Protein AF-A0A838WSD2-F1 (afdb_monomer_lite)

Organism: NCBI:txid2594913

InterPro domains:
  IPR015315 Protein of unknown function DUF1963 [PF09234] (47-85)
  IPR035948 YwqG-like superfamily [SSF103032] (28-82)

Secondary structure (DSSP, 8-state):
--SSHHHHHHHHHTTS-HHHHHHHHTT-------PPPP---PPTT--EESS-----TTPPPPB-GGGPBPPP-EE--HHHHHTT-S--TTS-SS-TTHHHHTT--

Sequence (105 aa):
MFKDAEEVSTAAAAFLSAEFVGKALTYLIEEIGLEPGEVAEVPLGSSRVGGLPDLPKGAEWPTGPGGMPYAFIAQINLAELRDAVGDASGLPESAHNATRLQQVR

Radius of gyration: 19.37 Å; chains: 1; bounding box: 41×32×49 Å

Foldseek 3Di:
DDPDLVSQLVVCVVPDPNVVSVVVSVPDDDDDDDDDDDPDPDDQLAKDAFDDHRDAPPDDADADPPRHGDGGGIDHFLCVVVVVDDDCVVPDNGDPCPVVSVVHD

Structure (mmCIF, N/CA/C/O backbone):
data_AF-A0A838WSD2-F1
#
_entry.id   AF-A0A838WSD2-F1
#
loop_
_atom_site.group_PDB
_atom_site.id
_atom_site.type_symbol
_atom_site.label_atom_id
_atom_site.label_alt_id
_atom_site.label_comp_id
_atom_site.label_asym_id
_atom_site.label_entity_id
_atom_site.label_seq_id
_atom_site.pdbx_PDB_ins_code
_atom_site.Cartn_x
_atom_site.Cartn_y
_atom_site.Cartn_z
_atom_site.occupancy
_atom_site.B_iso_or_equiv
_atom_site.auth_seq_id
_atom_site.auth_comp_id
_atom_site.auth_asym_id
_atom_site.auth_atom_id
_atom_site.pdbx_PDB_model_num
ATOM 1 N N . MET A 1 1 ? 2.542 2.043 -18.083 1.00 65.94 1 MET A N 1
ATOM 2 C CA . MET A 1 1 ? 3.730 1.578 -17.343 1.00 65.94 1 MET A CA 1
ATOM 3 C C . MET A 1 1 ? 4.482 0.640 -18.274 1.00 65.94 1 MET A C 1
ATOM 5 O O . MET A 1 1 ? 3.810 -0.059 -19.026 1.00 65.94 1 MET A O 1
ATOM 9 N N . PHE A 1 2 ? 5.812 0.700 -18.329 1.00 69.88 2 PHE A N 1
ATOM 10 C CA . PHE A 1 2 ? 6.587 -0.202 -19.193 1.00 69.88 2 PHE A CA 1
ATOM 11 C C . PHE A 1 2 ? 6.601 -1.606 -18.586 1.00 69.88 2 PHE A C 1
ATOM 13 O O . PHE A 1 2 ? 6.598 -1.741 -17.365 1.00 69.88 2 PHE A O 1
ATOM 20 N N . LYS A 1 3 ? 6.589 -2.635 -19.428 1.00 69.31 3 LYS A N 1
ATOM 21 C CA . LYS A 1 3 ? 6.482 -4.035 -19.003 1.00 69.31 3 LYS A CA 1
ATOM 22 C C . LYS A 1 3 ? 7.833 -4.636 -18.643 1.00 69.31 3 LYS A C 1
ATOM 24 O O . LYS A 1 3 ? 7.899 -5.512 -17.789 1.00 69.31 3 LYS A O 1
ATOM 29 N N . ASP A 1 4 ? 8.895 -4.166 -19.289 1.00 73.12 4 ASP A N 1
ATOM 30 C CA . ASP A 1 4 ? 10.254 -4.654 -19.093 1.00 73.12 4 ASP A CA 1
ATOM 31 C C . ASP A 1 4 ? 11.306 -3.604 -19.496 1.00 73.12 4 ASP A C 1
ATOM 33 O O . ASP A 1 4 ? 11.005 -2.536 -20.040 1.00 73.12 4 ASP A O 1
ATOM 37 N N . ALA A 1 5 ? 12.572 -3.908 -19.203 1.00 73.31 5 ALA A N 1
ATOM 38 C CA . ALA A 1 5 ? 13.703 -3.028 -19.485 1.00 73.31 5 ALA A CA 1
ATOM 39 C C . ALA A 1 5 ? 13.969 -2.827 -20.990 1.00 73.31 5 ALA A C 1
ATOM 41 O O . ALA A 1 5 ? 14.550 -1.808 -21.376 1.00 73.31 5 ALA A O 1
ATOM 42 N N . GLU A 1 6 ? 13.557 -3.766 -21.846 1.00 81.44 6 GLU A N 1
ATOM 43 C CA . GLU A 1 6 ? 13.715 -3.661 -23.299 1.00 81.44 6 GLU A CA 1
ATOM 44 C C . GLU A 1 6 ? 12.738 -2.624 -23.870 1.00 81.44 6 GLU A C 1
ATOM 46 O O . GLU A 1 6 ? 13.130 -1.767 -24.673 1.00 81.44 6 GLU A O 1
ATOM 51 N N . GLU A 1 7 ? 11.497 -2.623 -23.377 1.00 81.75 7 GLU A N 1
ATOM 52 C CA . GLU A 1 7 ? 10.485 -1.619 -23.701 1.00 81.75 7 GLU A CA 1
ATOM 53 C C . GLU A 1 7 ? 10.919 -0.221 -23.231 1.00 81.75 7 GLU A C 1
ATOM 55 O O . GLU A 1 7 ? 10.842 0.739 -24.004 1.00 81.75 7 GLU A O 1
ATOM 60 N N . VAL A 1 8 ? 11.462 -0.107 -22.008 1.00 79.50 8 VAL A N 1
ATOM 61 C CA . VAL A 1 8 ? 12.014 1.161 -21.490 1.00 79.50 8 VAL A CA 1
ATOM 62 C C . VAL A 1 8 ? 13.164 1.656 -22.366 1.00 79.50 8 VAL A C 1
ATOM 64 O O . VAL A 1 8 ? 13.181 2.824 -22.750 1.00 79.50 8 VAL A O 1
ATOM 67 N N . SER A 1 9 ? 14.116 0.781 -22.704 1.00 77.38 9 SER A N 1
ATOM 68 C CA . SER A 1 9 ? 15.274 1.124 -23.537 1.00 77.38 9 SER A CA 1
ATOM 69 C C . SER A 1 9 ? 14.848 1.627 -24.921 1.00 77.38 9 SER A C 1
ATOM 71 O O . SER A 1 9 ? 15.321 2.668 -25.385 1.00 77.38 9 SER A O 1
ATOM 73 N N . THR A 1 10 ? 13.884 0.944 -25.545 1.00 84.44 10 THR A N 1
ATOM 74 C CA . THR A 1 10 ? 13.337 1.313 -26.858 1.00 84.44 10 THR A CA 1
ATOM 75 C C . THR A 1 10 ? 12.628 2.666 -26.822 1.00 84.44 10 THR A C 1
ATOM 77 O O . THR A 1 10 ? 12.876 3.518 -27.677 1.00 84.44 10 THR A O 1
ATOM 80 N N . ALA A 1 11 ? 11.783 2.901 -25.815 1.00 81.69 11 ALA A N 1
ATOM 81 C CA . ALA A 1 11 ? 11.087 4.175 -25.649 1.00 81.69 11 ALA A CA 1
ATOM 82 C C . ALA A 1 11 ? 12.058 5.326 -25.328 1.00 81.69 11 ALA A C 1
ATOM 84 O O . ALA A 1 11 ? 11.914 6.429 -25.857 1.00 81.69 11 ALA A O 1
ATOM 85 N N . ALA A 1 12 ? 13.076 5.069 -24.504 1.00 78.62 12 ALA A N 1
ATOM 86 C CA . ALA A 1 12 ? 14.096 6.041 -24.131 1.00 78.62 12 ALA A CA 1
ATOM 87 C C . ALA A 1 12 ? 14.968 6.453 -25.328 1.00 78.62 12 ALA A C 1
ATOM 89 O O . ALA A 1 12 ? 15.267 7.637 -25.486 1.00 78.62 12 ALA A O 1
ATOM 90 N N . ALA A 1 13 ? 15.318 5.512 -26.212 1.00 82.00 13 ALA A N 1
ATOM 91 C CA . ALA A 1 13 ? 16.122 5.775 -27.407 1.00 82.00 13 ALA A CA 1
ATOM 92 C C . ALA A 1 13 ? 15.453 6.743 -28.406 1.00 82.00 13 ALA A C 1
ATOM 94 O O . ALA A 1 13 ? 16.142 7.345 -29.228 1.00 82.00 13 ALA A O 1
ATOM 95 N N . ALA A 1 14 ? 14.131 6.943 -28.318 1.00 84.69 14 ALA A N 1
ATOM 96 C CA . ALA A 1 14 ? 13.422 7.947 -29.113 1.00 84.69 14 ALA A CA 1
ATOM 97 C C . ALA A 1 14 ? 13.712 9.397 -28.671 1.00 84.69 14 ALA A C 1
ATOM 99 O O . ALA A 1 14 ? 13.502 10.327 -29.449 1.00 84.69 14 ALA A O 1
ATOM 100 N N . PHE A 1 15 ? 14.200 9.600 -27.441 1.00 81.62 15 PHE A N 1
ATOM 101 C CA . PHE A 1 15 ? 14.397 10.927 -26.841 1.00 81.62 15 PHE A CA 1
ATOM 102 C C . PHE A 1 15 ? 15.810 11.155 -26.287 1.00 81.62 15 PHE A C 1
ATOM 104 O O . PHE A 1 15 ? 16.187 12.296 -26.020 1.00 81.62 15 PHE A O 1
ATOM 111 N N . LEU A 1 16 ? 16.593 10.090 -26.100 1.00 82.25 16 LEU A N 1
ATOM 112 C CA . LEU A 1 16 ? 17.870 10.097 -25.391 1.00 82.25 16 LEU A CA 1
ATOM 113 C C . LEU A 1 16 ? 18.960 9.425 -26.235 1.00 82.25 16 LEU A C 1
ATOM 115 O O . LEU A 1 16 ? 18.700 8.495 -26.995 1.00 82.25 16 LEU A O 1
ATOM 119 N N . SER A 1 17 ? 20.208 9.878 -26.089 1.00 83.69 17 SER A N 1
ATOM 120 C CA . SER A 1 17 ? 21.348 9.218 -26.735 1.00 83.69 17 SER A CA 1
ATOM 121 C C . SER A 1 17 ? 21.587 7.833 -26.130 1.00 83.69 17 SER A C 1
ATOM 123 O O . SER A 1 17 ? 21.329 7.624 -24.947 1.00 83.69 17 SER A O 1
ATOM 125 N N . ALA A 1 18 ? 22.150 6.898 -26.900 1.00 79.00 18 ALA A N 1
ATOM 126 C CA . ALA A 1 18 ? 22.451 5.547 -26.410 1.00 79.00 18 ALA A CA 1
ATOM 127 C C . ALA A 1 18 ? 23.323 5.546 -25.135 1.00 79.00 18 ALA A C 1
ATOM 129 O O . ALA A 1 18 ? 23.096 4.750 -24.226 1.00 79.00 18 ALA A O 1
ATOM 130 N N . GLU A 1 19 ? 24.279 6.480 -25.033 1.00 82.06 19 GLU A N 1
ATOM 131 C CA . GLU A 1 19 ? 25.082 6.674 -23.817 1.00 82.06 19 GLU A CA 1
ATOM 132 C C . GLU A 1 19 ? 24.206 7.052 -22.614 1.00 82.06 19 GLU A C 1
ATOM 134 O O . GLU A 1 19 ? 24.379 6.529 -21.510 1.00 82.06 19 GLU A O 1
ATOM 139 N N . PHE A 1 20 ? 23.253 7.960 -22.822 1.00 81.06 20 PHE A N 1
ATOM 140 C CA . PHE A 1 20 ? 22.376 8.424 -21.761 1.00 81.06 20 PHE A CA 1
ATOM 141 C C . PHE A 1 20 ? 21.325 7.375 -21.385 1.00 81.06 20 PHE A C 1
ATOM 143 O O . PHE A 1 20 ? 21.048 7.233 -20.201 1.00 81.06 20 PHE A O 1
ATOM 150 N N . VAL A 1 21 ? 20.802 6.591 -22.337 1.00 78.06 21 VAL A N 1
ATOM 151 C CA . VAL A 1 21 ? 19.906 5.456 -22.048 1.00 78.06 21 VAL A CA 1
ATOM 152 C C . VAL A 1 21 ? 20.597 4.463 -21.114 1.00 78.06 21 VAL A C 1
ATOM 154 O O . VAL A 1 21 ? 20.038 4.120 -20.077 1.00 78.06 21 VAL A O 1
ATOM 157 N N . GLY A 1 22 ? 21.845 4.080 -21.409 1.00 78.25 22 GLY A N 1
ATOM 158 C CA . GLY A 1 22 ? 22.611 3.171 -20.551 1.00 78.25 22 GLY A CA 1
ATOM 159 C C . GLY A 1 22 ? 22.775 3.697 -19.123 1.00 78.25 22 GLY A C 1
ATOM 160 O O . GLY A 1 22 ? 22.558 2.957 -18.169 1.00 78.25 22 GLY A O 1
ATOM 161 N N . LYS A 1 23 ? 23.085 4.991 -18.960 1.00 82.56 23 LYS A N 1
ATOM 162 C CA . LYS A 1 23 ? 23.154 5.630 -17.634 1.00 82.56 23 LYS A CA 1
ATOM 163 C C . LYS A 1 23 ? 21.781 5.711 -16.961 1.00 82.56 23 LYS A C 1
ATOM 165 O O . LYS A 1 23 ? 21.676 5.401 -15.781 1.00 82.56 23 LYS A O 1
ATOM 170 N N . ALA A 1 24 ? 20.730 6.086 -17.685 1.00 79.12 24 ALA A N 1
ATOM 171 C CA . ALA A 1 24 ? 19.377 6.218 -17.149 1.00 79.12 24 ALA A CA 1
ATOM 172 C C . ALA A 1 24 ? 18.832 4.886 -16.613 1.00 79.12 24 ALA A C 1
ATOM 174 O O . ALA A 1 24 ? 18.254 4.867 -15.529 1.00 79.12 24 ALA A O 1
ATOM 175 N N . LEU A 1 25 ? 19.089 3.774 -17.312 1.00 78.19 25 LEU A N 1
ATOM 176 C CA . LEU A 1 25 ? 18.682 2.438 -16.867 1.00 78.19 25 LEU A CA 1
ATOM 177 C C . LEU A 1 25 ? 19.299 2.060 -15.507 1.00 78.19 25 LEU A C 1
ATOM 179 O O . LEU A 1 25 ? 18.657 1.366 -14.730 1.00 78.19 25 LEU A O 1
ATOM 183 N N . THR A 1 26 ? 20.497 2.564 -15.174 1.00 81.69 26 THR A N 1
ATOM 184 C CA . THR A 1 26 ? 21.128 2.315 -13.859 1.00 81.69 26 THR A CA 1
ATOM 185 C C . THR A 1 26 ? 20.485 3.069 -12.694 1.00 81.69 26 THR A C 1
ATOM 187 O O . THR A 1 26 ? 20.754 2.741 -11.542 1.00 81.69 26 THR A O 1
ATOM 190 N N . TYR A 1 27 ? 19.644 4.066 -12.977 1.00 81.62 27 TYR A N 1
ATOM 191 C CA . TYR A 1 27 ? 18.901 4.824 -11.966 1.00 81.62 27 TYR A CA 1
ATOM 192 C C . TYR A 1 27 ? 17.450 4.363 -11.817 1.00 81.62 27 TYR A C 1
ATOM 194 O O . TYR A 1 27 ? 16.719 4.937 -11.008 1.00 81.62 27 TYR A O 1
ATOM 202 N N . LEU A 1 28 ? 17.017 3.363 -12.589 1.00 76.88 28 LEU A N 1
ATOM 203 C CA . LEU A 1 28 ? 15.687 2.798 -12.420 1.00 76.88 28 LEU A CA 1
ATOM 204 C C . LEU A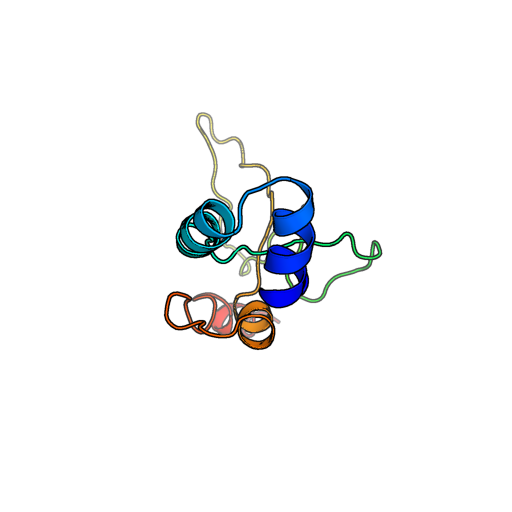 1 28 ? 15.595 2.093 -11.070 1.00 76.88 28 LEU A C 1
ATOM 206 O O . LEU A 1 28 ? 16.467 1.313 -10.691 1.00 76.88 28 LEU A O 1
ATOM 210 N N . ILE A 1 29 ? 14.514 2.389 -10.363 1.00 74.00 29 ILE A N 1
ATOM 211 C CA . ILE A 1 29 ? 14.115 1.701 -9.144 1.00 74.00 29 ILE A CA 1
ATOM 212 C C . ILE A 1 29 ? 12.883 0.863 -9.457 1.00 74.00 29 ILE A C 1
ATOM 214 O O . ILE A 1 29 ? 12.061 1.257 -10.286 1.00 74.00 29 ILE A O 1
ATOM 218 N N . GLU A 1 30 ? 12.755 -0.283 -8.798 1.00 75.56 30 GLU A N 1
ATOM 219 C CA . GLU A 1 30 ? 11.509 -1.040 -8.847 1.00 75.56 30 GLU A CA 1
ATOM 220 C C . GLU A 1 30 ? 10.393 -0.233 -8.177 1.00 75.56 30 GLU A C 1
ATOM 222 O O . GLU A 1 30 ? 10.592 0.405 -7.139 1.00 75.56 30 GLU A O 1
ATOM 227 N N . GLU A 1 31 ? 9.210 -0.259 -8.782 1.00 78.25 31 GLU A N 1
ATOM 228 C CA . GLU A 1 31 ? 8.029 0.429 -8.279 1.00 78.25 31 GLU A CA 1
ATOM 229 C C . GLU A 1 31 ? 6.842 -0.527 -8.182 1.00 78.25 31 GLU A C 1
ATOM 231 O O . GLU A 1 31 ? 6.701 -1.467 -8.963 1.00 78.25 31 GLU A O 1
ATOM 236 N N . ILE A 1 32 ? 5.961 -0.263 -7.216 1.00 79.19 32 ILE A N 1
ATOM 237 C CA . ILE A 1 32 ? 4.683 -0.962 -7.096 1.00 79.19 32 ILE A CA 1
ATOM 238 C C . ILE A 1 32 ? 3.637 -0.127 -7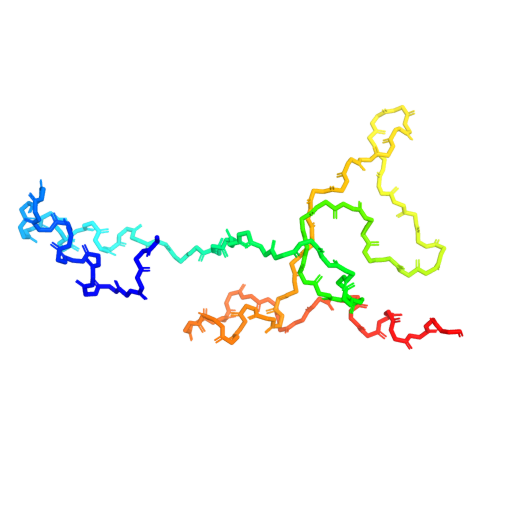.833 1.00 79.19 32 ILE A C 1
ATOM 240 O O . ILE A 1 32 ? 3.187 0.907 -7.333 1.00 79.19 32 ILE A O 1
ATOM 244 N N . GLY A 1 33 ? 3.259 -0.579 -9.027 1.00 84.12 33 GLY A N 1
ATOM 245 C CA . GLY A 1 33 ? 2.160 0.000 -9.794 1.00 84.12 33 GLY A CA 1
ATOM 246 C C . GLY A 1 33 ? 0.804 -0.446 -9.254 1.00 84.12 33 GLY A C 1
ATOM 247 O O . GLY A 1 33 ? 0.595 -1.629 -8.998 1.00 84.12 33 GLY A 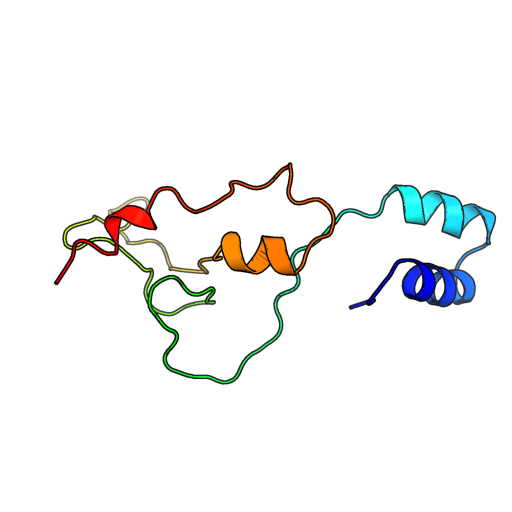O 1
ATOM 248 N N . LEU A 1 34 ? -0.132 0.494 -9.100 1.00 84.25 34 LEU A N 1
ATOM 249 C CA . LEU A 1 34 ? -1.532 0.195 -8.793 1.00 84.25 34 LEU A CA 1
ATOM 250 C C . LEU A 1 34 ? -2.389 0.496 -10.021 1.00 84.25 34 LEU A C 1
ATOM 252 O O . LEU A 1 34 ? -2.420 1.634 -10.493 1.00 84.25 34 LEU A O 1
ATOM 256 N N . GLU A 1 35 ? -3.108 -0.509 -10.512 1.00 83.62 35 GLU A N 1
ATOM 257 C CA . GLU A 1 35 ? -4.066 -0.351 -11.606 1.00 83.62 35 GLU A CA 1
ATOM 258 C C . GLU A 1 35 ? -5.501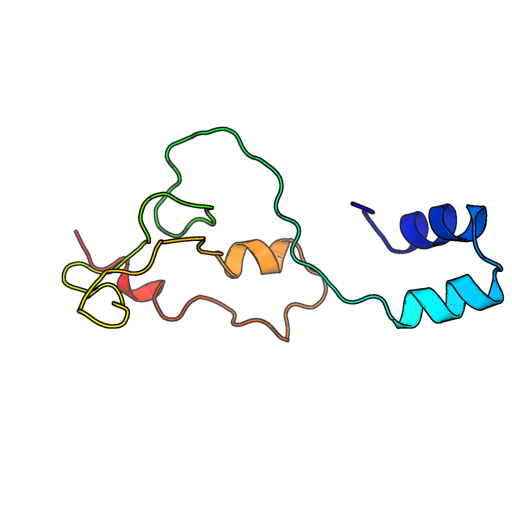 -0.278 -11.056 1.00 83.62 35 GLU A C 1
ATOM 260 O O . GLU A 1 35 ? -5.835 -1.011 -10.119 1.00 83.62 35 GLU A O 1
ATOM 265 N N . PRO A 1 36 ? -6.374 0.596 -11.594 1.00 82.56 36 PRO A N 1
ATOM 266 C CA . PRO A 1 36 ? -7.775 0.625 -11.194 1.00 82.56 36 PRO A CA 1
ATOM 267 C C . PRO A 1 36 ? -8.464 -0.713 -11.492 1.00 82.56 36 PRO A C 1
ATOM 269 O O . PRO A 1 36 ? -8.577 -1.115 -12.648 1.00 82.56 36 PRO A O 1
ATOM 272 N N . GLY A 1 37 ? -8.949 -1.380 -10.447 1.00 79.56 37 GLY A N 1
ATOM 273 C CA . GLY A 1 37 ? -9.815 -2.553 -10.562 1.00 79.56 37 GLY A CA 1
ATOM 274 C C . GLY A 1 37 ? -11.300 -2.184 -10.595 1.00 79.56 37 GLY A C 1
ATOM 275 O O . GLY A 1 37 ? -11.685 -1.037 -10.351 1.00 79.56 37 GLY A O 1
ATOM 276 N N . GLU A 1 38 ? -12.154 -3.172 -10.863 1.00 80.88 38 GLU A N 1
ATOM 277 C CA . GLU A 1 38 ? -13.597 -3.016 -10.672 1.00 80.88 38 GLU A CA 1
ATOM 278 C C . GLU A 1 38 ? -13.932 -2.786 -9.191 1.00 80.88 38 GLU A C 1
ATOM 280 O O . GLU A 1 38 ? -13.291 -3.332 -8.291 1.00 80.88 38 GLU A O 1
ATOM 285 N N . VAL A 1 39 ? -14.965 -1.982 -8.927 1.00 73.75 39 VAL A N 1
ATOM 286 C CA . VAL A 1 39 ? -15.470 -1.787 -7.564 1.00 73.75 39 VAL A CA 1
ATOM 287 C C . VAL A 1 39 ? -16.231 -3.043 -7.152 1.00 73.75 39 VAL A C 1
ATOM 289 O O . VAL A 1 39 ? -17.382 -3.238 -7.540 1.00 73.75 39 VAL A O 1
ATOM 292 N N . ALA A 1 40 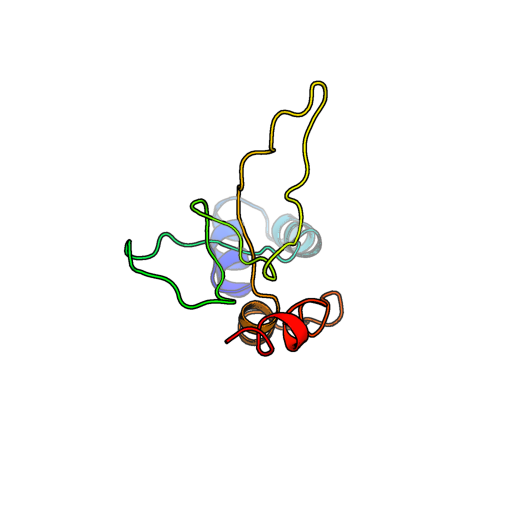? -15.581 -3.889 -6.361 1.00 74.62 40 ALA A N 1
ATOM 293 C CA . ALA A 1 40 ? -16.139 -5.129 -5.843 1.00 74.62 40 ALA A CA 1
ATOM 294 C C . ALA A 1 40 ? -15.859 -5.271 -4.342 1.00 74.62 40 ALA A C 1
ATOM 296 O O . ALA A 1 40 ? -14.955 -4.632 -3.796 1.00 74.62 40 ALA A O 1
ATOM 297 N N . GLU A 1 41 ? -16.628 -6.128 -3.665 1.00 78.19 41 GLU A N 1
ATOM 298 C CA . GLU A 1 41 ? -16.243 -6.591 -2.333 1.00 78.19 41 GLU A CA 1
ATOM 299 C C . GLU A 1 41 ? -14.920 -7.354 -2.436 1.00 78.19 41 GLU A C 1
ATOM 301 O O . GLU A 1 41 ? -14.830 -8.400 -3.079 1.00 78.19 41 GLU A O 1
ATOM 306 N N . VAL A 1 42 ? -13.882 -6.804 -1.810 1.00 80.06 42 VAL A N 1
ATOM 307 C CA . VAL A 1 42 ? -12.546 -7.400 -1.792 1.00 80.06 42 VAL A CA 1
ATOM 308 C C . VAL A 1 42 ? -12.443 -8.339 -0.589 1.00 80.06 42 VAL A C 1
ATOM 310 O O . VAL A 1 42 ? -12.813 -7.929 0.517 1.00 80.06 42 VAL A O 1
ATOM 313 N N . PRO A 1 43 ? -11.927 -9.571 -0.749 1.00 85.50 43 PRO A N 1
ATOM 314 C CA . PRO A 1 43 ? -11.704 -10.469 0.376 1.00 85.50 43 PRO A CA 1
ATOM 315 C C . PRO A 1 43 ? -10.851 -9.845 1.490 1.00 85.50 43 PRO A C 1
ATOM 317 O O . PRO A 1 43 ? -10.042 -8.934 1.277 1.00 85.50 43 PRO A O 1
ATOM 320 N N . LEU A 1 44 ? -11.026 -10.364 2.707 1.00 86.38 44 LEU A N 1
ATOM 321 C CA . LEU A 1 44 ? -10.166 -10.028 3.839 1.00 86.38 44 LEU A CA 1
ATOM 322 C C . LEU A 1 44 ? -8.717 -10.426 3.516 1.00 86.38 44 LEU A C 1
ATOM 324 O O . LEU A 1 44 ? -8.460 -11.551 3.091 1.00 86.38 44 LEU A O 1
ATOM 328 N N . GLY A 1 45 ? -7.779 -9.519 3.761 1.00 86.94 45 GLY A N 1
ATOM 329 C CA . GLY A 1 45 ? -6.353 -9.682 3.501 1.00 86.94 45 GLY A CA 1
ATOM 330 C C . GLY A 1 45 ? -5.900 -9.222 2.115 1.00 86.94 45 GLY A C 1
ATOM 331 O O . GLY A 1 45 ? -4.696 -9.177 1.893 1.00 86.94 45 GLY A O 1
ATOM 332 N N . SER A 1 46 ? -6.810 -8.863 1.204 1.00 88.06 46 SER A N 1
ATOM 333 C CA . SER A 1 46 ? -6.456 -8.401 -0.147 1.00 88.06 46 SER A CA 1
ATOM 334 C C . SER A 1 46 ? -5.964 -6.954 -0.175 1.00 88.06 46 SER A C 1
ATOM 336 O O . SER A 1 46 ? -6.384 -6.123 0.641 1.00 88.06 46 SER A O 1
ATOM 338 N N . SER A 1 47 ? -5.132 -6.619 -1.165 1.00 88.50 47 SER A N 1
ATOM 339 C CA . SER A 1 47 ? -4.770 -5.224 -1.444 1.00 88.50 47 SER A CA 1
ATOM 340 C C . SER A 1 47 ? -6.011 -4.378 -1.758 1.00 88.50 47 SER A C 1
ATOM 342 O O . SER A 1 47 ? -6.908 -4.817 -2.478 1.00 88.50 47 SER A O 1
ATOM 344 N N . ARG A 1 48 ? -6.087 -3.156 -1.216 1.00 88.38 48 ARG A N 1
ATOM 345 C CA . ARG A 1 48 ? -7.162 -2.198 -1.537 1.00 88.38 48 ARG A CA 1
ATOM 346 C C . ARG A 1 48 ? -6.748 -0.754 -1.289 1.00 88.38 48 ARG A C 1
ATOM 348 O O . ARG A 1 48 ? -5.908 -0.475 -0.432 1.00 88.38 48 ARG A O 1
ATOM 355 N N . VAL A 1 49 ? -7.421 0.153 -1.990 1.00 90.38 49 VAL A N 1
ATOM 356 C CA . VAL A 1 49 ? -7.335 1.604 -1.798 1.00 90.38 49 VAL A CA 1
ATOM 357 C C . VAL A 1 49 ? -8.665 2.096 -1.225 1.00 90.38 49 VAL A C 1
ATOM 359 O O . VAL A 1 49 ? -9.720 1.872 -1.814 1.00 90.38 49 VAL A O 1
ATOM 362 N N . GLY A 1 50 ? -8.616 2.768 -0.075 1.00 88.69 50 GLY A N 1
ATOM 363 C CA . GLY A 1 50 ? -9.787 3.272 0.642 1.00 88.69 50 GLY A CA 1
ATOM 364 C C . GLY A 1 50 ? -10.673 2.188 1.273 1.00 88.69 50 GLY A C 1
ATOM 365 O O . GLY A 1 50 ? -10.332 1.008 1.324 1.00 88.69 50 GLY A O 1
ATOM 366 N N . GLY A 1 51 ? -11.829 2.609 1.795 1.00 88.25 51 GLY A N 1
ATOM 367 C CA . GLY A 1 51 ? -12.746 1.743 2.542 1.00 88.25 51 GLY A CA 1
ATOM 368 C C . GLY A 1 51 ? -12.351 1.599 4.013 1.00 88.25 51 GLY A C 1
ATOM 369 O O . GLY A 1 51 ? -11.899 2.561 4.635 1.00 88.25 51 GLY A O 1
ATOM 370 N N . LEU A 1 52 ? -12.551 0.405 4.574 1.00 89.06 52 LEU A N 1
ATOM 371 C CA . LEU A 1 52 ? -12.131 0.073 5.936 1.00 89.06 52 LEU A CA 1
ATOM 372 C C . LEU A 1 52 ? -10.878 -0.821 5.915 1.00 89.06 52 LEU A C 1
ATOM 374 O O . LEU A 1 52 ? -10.767 -1.691 5.042 1.00 89.06 52 LEU A O 1
ATOM 378 N N . PRO A 1 53 ? -9.948 -0.620 6.865 1.00 90.19 53 PRO A N 1
ATOM 379 C CA . PRO A 1 53 ? -8.767 -1.461 7.021 1.00 90.19 53 PRO A CA 1
ATOM 380 C C . PRO A 1 53 ? -9.142 -2.851 7.535 1.00 90.19 53 PRO A C 1
ATOM 382 O O . PRO A 1 53 ? -10.094 -3.002 8.306 1.00 90.19 53 PRO A O 1
ATOM 385 N N . ASP A 1 54 ? -8.331 -3.852 7.201 1.00 90.44 54 ASP A N 1
ATOM 386 C CA . ASP A 1 54 ? -8.438 -5.151 7.855 1.00 90.44 54 ASP A CA 1
ATOM 387 C C . ASP A 1 54 ? -7.764 -5.093 9.231 1.00 90.44 54 ASP A C 1
ATOM 389 O O . ASP A 1 54 ? -6.549 -4.918 9.360 1.00 90.44 54 ASP A O 1
ATOM 393 N N . LEU A 1 55 ? -8.572 -5.236 10.282 1.00 88.81 55 LEU A N 1
ATOM 394 C CA . LEU A 1 55 ? -8.133 -5.178 11.672 1.00 88.81 55 LEU A CA 1
ATOM 395 C C . LEU A 1 55 ? -8.682 -6.359 12.473 1.00 88.81 55 LEU A C 1
ATOM 397 O O . LEU A 1 55 ? -9.850 -6.724 12.312 1.00 88.81 55 LEU A O 1
ATOM 401 N N . PRO A 1 56 ? -7.892 -6.925 13.404 1.00 86.00 56 PRO A N 1
ATOM 402 C CA . PRO A 1 56 ? -8.424 -7.835 14.405 1.00 86.00 56 PRO A CA 1
ATOM 403 C C . PRO A 1 56 ? -9.543 -7.171 15.214 1.00 86.00 56 PRO A C 1
ATOM 405 O O . PRO A 1 56 ? -9.498 -5.976 15.512 1.00 86.00 56 PRO A O 1
ATOM 408 N N . LYS A 1 57 ? -10.530 -7.962 15.637 1.00 84.19 57 LYS A N 1
ATOM 409 C CA . LYS A 1 57 ? -11.610 -7.468 16.498 1.00 84.19 57 LYS A CA 1
ATOM 410 C C . LYS A 1 57 ? -11.040 -6.861 17.782 1.00 84.19 57 LYS A C 1
ATOM 412 O O . LYS A 1 57 ? -10.247 -7.494 18.474 1.00 84.19 57 LYS A O 1
ATOM 417 N N . GLY A 1 58 ? -11.486 -5.649 18.104 1.00 87.56 58 GLY A N 1
ATOM 418 C CA . GLY A 1 58 ? -11.039 -4.912 19.286 1.00 87.56 58 GLY A CA 1
ATOM 419 C C . GLY A 1 58 ? -9.687 -4.211 19.129 1.00 87.56 58 GLY A C 1
ATOM 420 O O . GLY A 1 58 ? -9.232 -3.601 20.089 1.00 87.56 58 GLY A O 1
ATOM 421 N N . ALA A 1 59 ? -9.048 -4.273 17.955 1.00 89.62 59 ALA A N 1
ATOM 422 C CA . ALA A 1 59 ? -7.888 -3.438 17.674 1.00 89.62 59 ALA A CA 1
ATOM 423 C C . ALA A 1 59 ? -8.310 -1.968 17.539 1.00 89.62 59 ALA A C 1
ATOM 425 O O . ALA A 1 59 ? -9.296 -1.651 16.871 1.00 89.62 59 ALA A O 1
ATOM 426 N N . GLU A 1 60 ? -7.549 -1.076 18.166 1.00 90.88 60 GLU A N 1
ATOM 427 C CA . GLU A 1 60 ? -7.754 0.365 18.044 1.00 90.88 60 GLU A CA 1
ATOM 428 C C . GLU A 1 60 ? -7.148 0.883 16.737 1.00 90.88 60 GLU A C 1
ATOM 430 O O . GLU A 1 60 ? -6.036 0.510 16.353 1.00 90.88 60 GLU A O 1
ATOM 435 N N . TRP A 1 61 ? -7.881 1.759 16.049 1.00 92.25 61 TRP A N 1
ATOM 436 C CA . TRP A 1 61 ? -7.372 2.458 14.873 1.00 92.25 61 TRP A CA 1
ATOM 437 C C . TRP A 1 61 ? -6.551 3.678 15.308 1.00 92.25 61 TRP A C 1
ATOM 439 O O . TRP A 1 61 ? -6.979 4.388 16.222 1.00 92.25 61 TRP A O 1
ATOM 449 N N . PRO A 1 62 ? -5.390 3.961 14.687 1.00 93.44 62 PRO A N 1
ATOM 450 C CA . PRO A 1 62 ? -4.556 5.077 15.094 1.00 93.44 62 PRO A CA 1
ATOM 451 C C . PRO A 1 62 ? -5.279 6.419 14.929 1.00 93.44 62 PRO A C 1
ATOM 453 O O . PRO A 1 62 ? -5.959 6.686 13.932 1.00 93.44 62 PRO A O 1
ATOM 456 N N . THR A 1 63 ? -5.076 7.286 15.916 1.00 96.38 63 THR A N 1
ATOM 457 C CA . THR A 1 63 ? -5.649 8.631 15.972 1.00 96.38 63 THR A CA 1
ATOM 458 C C . THR A 1 63 ? -4.560 9.695 15.910 1.00 96.38 63 THR A C 1
ATOM 460 O O . THR A 1 63 ? -3.489 9.538 16.498 1.00 96.38 63 THR A O 1
ATOM 463 N N . GLY A 1 64 ? -4.852 10.805 15.241 1.00 93.75 64 GLY A N 1
ATOM 464 C CA . GLY A 1 64 ? -4.042 12.015 15.270 1.00 93.75 64 GLY A CA 1
ATOM 465 C C . GLY A 1 64 ? -4.289 12.883 16.511 1.00 93.75 64 GLY A C 1
ATOM 466 O O . GLY A 1 64 ? -5.023 12.498 17.431 1.00 93.75 64 GLY A O 1
ATOM 467 N N . PRO A 1 65 ? -3.688 14.086 16.549 1.00 94.44 65 PRO A N 1
ATOM 468 C CA . PRO A 1 65 ? -3.903 15.054 17.620 1.00 94.44 65 PRO A CA 1
ATOM 469 C C . PRO A 1 65 ? -5.392 15.347 17.841 1.00 94.44 65 PRO A C 1
ATOM 471 O O . PRO A 1 65 ? -6.147 15.540 16.890 1.00 94.44 65 PRO A O 1
ATOM 474 N N . GLY A 1 66 ? -5.818 15.374 19.105 1.00 93.44 66 GLY A N 1
ATOM 475 C CA . GLY A 1 66 ? -7.227 15.570 19.464 1.00 93.44 66 GLY A CA 1
ATOM 476 C C . GLY A 1 66 ? -8.103 14.316 19.349 1.00 93.44 66 GLY A C 1
ATOM 477 O O . GLY A 1 66 ? -9.314 14.425 19.503 1.00 93.44 66 GLY A O 1
ATOM 478 N N . GLY A 1 67 ? -7.517 13.137 19.102 1.00 95.38 67 GLY A N 1
ATOM 479 C CA . GLY A 1 67 ? -8.242 11.860 19.089 1.00 95.38 67 GLY A CA 1
ATOM 480 C C . GLY A 1 67 ? -8.985 11.569 17.785 1.00 95.38 67 GLY A C 1
ATOM 481 O O . GLY A 1 67 ? -9.765 10.623 17.723 1.00 95.38 67 GLY A O 1
ATOM 482 N N . MET A 1 68 ? -8.749 12.356 16.733 1.00 94.50 68 MET A N 1
ATOM 483 C CA . MET A 1 68 ? -9.377 12.133 15.431 1.00 94.50 68 MET A CA 1
ATOM 484 C C . MET A 1 68 ? -8.746 10.918 14.733 1.00 94.50 68 MET A C 1
ATOM 486 O O . MET A 1 68 ? -7.527 10.910 14.555 1.00 94.50 68 MET A O 1
ATOM 490 N N . PRO A 1 69 ? -9.524 9.905 14.313 1.00 93.44 69 PRO A N 1
ATOM 491 C CA . PRO A 1 69 ? -8.997 8.752 13.583 1.00 93.44 69 PRO A CA 1
ATOM 492 C C . PRO A 1 69 ? -8.335 9.168 12.263 1.00 93.44 69 PRO A C 1
ATOM 494 O O . PRO A 1 69 ? -8.858 10.030 11.553 1.00 93.44 69 PRO A O 1
ATOM 497 N N . TYR A 1 70 ? -7.205 8.551 11.905 1.00 94.62 70 TYR A N 1
ATOM 498 C CA . TYR A 1 70 ? -6.603 8.777 10.588 1.00 94.62 70 TYR A CA 1
ATOM 499 C C . TYR A 1 70 ? -7.471 8.203 9.466 1.00 94.62 70 TYR A C 1
ATOM 501 O O . TYR A 1 70 ? -8.137 7.181 9.636 1.00 94.62 70 TYR A O 1
ATOM 509 N N . ALA A 1 71 ? -7.420 8.828 8.289 1.00 94.06 71 ALA A N 1
ATOM 510 C CA . ALA A 1 71 ? -8.028 8.260 7.094 1.00 94.06 71 ALA A CA 1
ATOM 511 C C . ALA A 1 71 ? -7.283 6.985 6.674 1.00 94.06 71 ALA A C 1
ATOM 513 O O . ALA A 1 71 ? -6.053 6.972 6.590 1.00 94.06 71 ALA A O 1
ATOM 514 N N . PHE A 1 72 ? -8.028 5.919 6.383 1.00 93.62 72 PHE A N 1
ATOM 515 C CA . PHE A 1 72 ? -7.461 4.743 5.738 1.00 93.62 72 PHE A CA 1
ATOM 516 C C . PHE A 1 72 ? -7.203 5.049 4.262 1.00 93.62 72 PHE A C 1
ATOM 518 O O . PHE A 1 72 ? -8.134 5.345 3.515 1.00 93.62 72 PHE A O 1
ATOM 525 N N . ILE A 1 73 ? -5.932 4.998 3.859 1.00 93.94 73 ILE A N 1
ATOM 526 C CA . ILE A 1 73 ? -5.525 5.274 2.477 1.00 93.94 73 ILE A CA 1
ATOM 527 C C . ILE A 1 73 ? -5.475 3.982 1.668 1.00 93.94 73 ILE A C 1
ATOM 529 O O . ILE A 1 73 ? -6.128 3.885 0.633 1.00 93.94 73 ILE A O 1
ATOM 533 N N . ALA A 1 74 ? -4.723 2.987 2.138 1.00 92.06 74 ALA A N 1
ATOM 534 C CA . ALA A 1 74 ? -4.581 1.704 1.467 1.00 92.06 74 ALA A CA 1
ATOM 535 C C . ALA A 1 74 ? -4.027 0.634 2.415 1.00 92.06 74 ALA A C 1
ATOM 537 O O . ALA A 1 74 ? -3.380 0.947 3.418 1.00 92.06 74 ALA A O 1
ATOM 538 N N . GLN A 1 75 ? -4.229 -0.628 2.043 1.00 90.94 75 GLN A N 1
ATOM 539 C CA . GLN A 1 75 ? -3.437 -1.758 2.524 1.00 90.94 75 GLN A CA 1
ATOM 540 C C . GLN A 1 75 ? -2.906 -2.518 1.312 1.00 90.94 75 GLN A C 1
ATOM 542 O O . GLN A 1 75 ? -3.604 -2.637 0.304 1.00 90.94 75 GLN A O 1
ATOM 547 N N . ILE A 1 76 ? -1.692 -3.043 1.430 1.00 88.69 76 ILE A N 1
ATOM 548 C CA . ILE A 1 76 ? -1.041 -3.817 0.376 1.00 88.69 76 ILE A CA 1
ATOM 549 C C . ILE A 1 76 ? -0.721 -5.196 0.934 1.00 88.69 76 ILE A C 1
ATOM 551 O O . ILE A 1 76 ? -0.049 -5.322 1.962 1.00 88.69 76 ILE A O 1
ATOM 555 N N . ASN A 1 77 ? -1.212 -6.230 0.260 1.00 87.06 77 ASN A N 1
ATOM 556 C CA . ASN A 1 77 ? -0.868 -7.602 0.572 1.00 87.06 77 ASN A CA 1
ATOM 557 C C . ASN A 1 77 ? 0.493 -7.926 -0.050 1.00 87.06 77 ASN A C 1
ATOM 559 O O . ASN A 1 77 ? 0.613 -8.131 -1.254 1.00 87.06 77 ASN A O 1
ATOM 563 N N . LEU A 1 78 ? 1.533 -7.989 0.779 1.00 84.69 78 LEU A N 1
ATOM 564 C CA . LEU A 1 78 ? 2.893 -8.234 0.298 1.00 84.69 78 LEU A CA 1
ATOM 565 C C . LEU A 1 78 ? 3.062 -9.607 -0.365 1.00 84.69 78 LEU A C 1
ATOM 567 O O . LEU A 1 78 ? 3.953 -9.755 -1.192 1.00 84.69 78 LEU A O 1
ATOM 571 N N . ALA A 1 79 ? 2.205 -10.587 -0.054 1.00 82.81 79 ALA A N 1
ATOM 572 C CA . ALA A 1 79 ? 2.250 -11.889 -0.717 1.00 82.81 79 ALA A CA 1
ATOM 573 C C . ALA A 1 79 ? 1.880 -11.774 -2.209 1.00 82.81 79 ALA A C 1
ATOM 575 O O . ALA A 1 79 ? 2.512 -12.426 -3.030 1.00 82.81 79 ALA A O 1
ATOM 576 N N . GLU A 1 80 ? 0.936 -10.889 -2.561 1.00 80.25 80 GLU A N 1
ATOM 577 C CA . GLU A 1 80 ? 0.554 -10.611 -3.959 1.00 80.25 80 GLU A CA 1
ATOM 578 C C . GLU A 1 80 ? 1.704 -9.960 -4.743 1.00 80.25 80 GLU A C 1
ATOM 580 O O . GLU A 1 80 ? 1.850 -10.190 -5.939 1.00 80.25 80 GLU A O 1
ATOM 585 N N . LEU A 1 81 ? 2.556 -9.174 -4.075 1.00 78.75 81 LEU A N 1
ATOM 586 C CA . LEU A 1 81 ? 3.691 -8.517 -4.727 1.00 78.75 81 LEU A CA 1
ATOM 587 C C . LEU A 1 81 ? 4.803 -9.493 -5.103 1.00 78.75 81 LEU A C 1
ATOM 589 O O . LEU A 1 81 ? 5.469 -9.282 -6.109 1.00 78.75 81 LEU A O 1
ATOM 593 N N . ARG A 1 82 ? 5.018 -10.553 -4.316 1.00 76.12 82 ARG A N 1
ATOM 594 C CA . ARG A 1 82 ? 6.108 -11.514 -4.568 1.00 76.12 82 ARG A CA 1
ATOM 595 C C . ARG A 1 82 ? 5.909 -12.301 -5.860 1.00 76.12 82 ARG A C 1
ATOM 597 O O . ARG A 1 82 ? 6.899 -12.716 -6.447 1.00 76.12 82 ARG A O 1
ATOM 604 N N . ASP A 1 83 ? 4.665 -12.462 -6.301 1.00 70.56 83 ASP A N 1
ATOM 605 C CA . ASP A 1 83 ? 4.344 -13.069 -7.596 1.00 70.56 83 ASP A CA 1
ATOM 606 C C . ASP A 1 83 ? 4.578 -12.093 -8.766 1.00 70.56 83 ASP A C 1
ATOM 608 O O . ASP A 1 83 ? 4.713 -12.522 -9.912 1.00 70.56 83 ASP A O 1
ATOM 612 N N . ALA A 1 84 ? 4.636 -10.786 -8.485 1.00 68.62 84 ALA A N 1
ATOM 613 C CA . ALA A 1 84 ? 4.754 -9.719 -9.476 1.00 68.62 84 ALA A CA 1
ATOM 614 C C . ALA A 1 84 ? 6.172 -9.129 -9.614 1.00 68.62 84 ALA A C 1
ATOM 616 O O . ALA A 1 84 ? 6.442 -8.462 -10.612 1.00 68.62 84 ALA A O 1
ATOM 617 N N . VAL A 1 85 ? 7.076 -9.355 -8.652 1.00 70.50 85 VAL A N 1
ATOM 618 C CA . VAL A 1 85 ? 8.453 -8.819 -8.673 1.00 70.50 85 VAL A CA 1
ATOM 619 C C . VAL A 1 85 ? 9.501 -9.919 -8.844 1.00 70.50 85 VAL A C 1
ATOM 621 O O . VAL A 1 85 ? 9.325 -11.044 -8.380 1.00 70.50 85 VAL A O 1
ATOM 624 N N . GLY A 1 86 ? 10.616 -9.589 -9.505 1.00 66.94 86 GLY A N 1
ATOM 625 C CA . GLY A 1 86 ? 11.720 -10.527 -9.735 1.00 66.94 86 GLY A CA 1
ATOM 626 C C . GLY A 1 86 ? 12.556 -10.795 -8.480 1.00 66.94 86 GLY A C 1
ATOM 627 O O . GLY A 1 86 ? 12.830 -11.951 -8.160 1.00 66.94 86 GLY A O 1
ATOM 628 N N . ASP A 1 87 ? 12.932 -9.740 -7.748 1.00 72.69 87 ASP A N 1
ATOM 629 C CA . ASP A 1 87 ? 13.669 -9.837 -6.485 1.00 72.69 87 ASP A CA 1
ATOM 630 C C . ASP A 1 87 ? 12.871 -9.229 -5.323 1.00 72.69 87 ASP A C 1
ATOM 632 O O . ASP A 1 87 ? 12.931 -8.041 -5.027 1.00 72.69 87 ASP A O 1
ATOM 636 N N . ALA A 1 88 ? 12.138 -10.080 -4.605 1.00 71.94 88 ALA A N 1
ATOM 637 C CA . ALA A 1 88 ? 11.394 -9.677 -3.414 1.00 71.94 88 ALA A CA 1
ATOM 638 C C . ALA A 1 88 ? 12.222 -9.728 -2.113 1.00 71.94 88 ALA A C 1
ATOM 640 O O . ALA A 1 88 ? 11.637 -9.711 -1.027 1.00 71.94 88 ALA A O 1
ATOM 641 N N . SER A 1 89 ? 13.555 -9.858 -2.169 1.00 72.50 89 SER A N 1
ATOM 642 C CA . SER A 1 89 ? 14.394 -10.046 -0.971 1.00 72.50 89 SER A CA 1
ATOM 643 C C . SER A 1 89 ? 14.348 -8.868 0.012 1.00 72.50 89 SER A C 1
ATOM 645 O O . SER A 1 89 ? 14.549 -9.062 1.211 1.00 72.50 89 SER A O 1
ATOM 647 N N . GLY A 1 90 ? 14.020 -7.664 -0.471 1.00 76.62 90 GLY A N 1
ATOM 648 C CA . GLY A 1 90 ? 13.811 -6.469 0.352 1.00 76.62 90 GLY A CA 1
ATOM 649 C C . GLY A 1 90 ? 12.429 -6.367 1.014 1.00 76.62 90 GLY A C 1
ATOM 650 O O . GLY A 1 90 ? 12.220 -5.472 1.835 1.00 76.62 90 GLY A O 1
ATOM 651 N N . LEU A 1 91 ? 11.485 -7.255 0.680 1.00 76.50 91 LEU A N 1
ATOM 652 C CA . LEU A 1 91 ? 10.113 -7.230 1.191 1.00 76.50 91 LEU A CA 1
ATOM 653 C C . LEU A 1 91 ? 9.881 -8.333 2.238 1.00 76.50 91 LEU A C 1
ATOM 655 O O . LEU A 1 91 ? 10.323 -9.469 2.052 1.00 76.50 91 LEU A O 1
ATOM 659 N N . PRO A 1 92 ? 9.130 -8.049 3.321 1.00 79.19 92 PRO A N 1
ATOM 660 C CA . PRO A 1 92 ? 8.642 -9.092 4.219 1.00 79.19 92 PRO A CA 1
ATOM 661 C C . PRO A 1 92 ? 7.857 -10.177 3.465 1.00 79.19 92 PRO A C 1
ATOM 663 O O . PRO A 1 92 ? 7.040 -9.863 2.601 1.00 79.19 92 PRO A O 1
ATOM 666 N N . GLU A 1 93 ? 8.049 -11.451 3.829 1.00 71.81 93 GLU A N 1
ATOM 667 C CA . GLU A 1 93 ? 7.343 -12.588 3.203 1.00 71.81 93 GLU A CA 1
ATOM 668 C C . GLU A 1 93 ? 5.818 -12.505 3.361 1.00 71.81 93 GLU A C 1
ATOM 670 O O . GLU A 1 93 ? 5.068 -12.966 2.505 1.00 71.81 93 GLU A O 1
ATOM 675 N N . SER A 1 94 ? 5.355 -11.925 4.468 1.00 68.62 94 SER A N 1
ATOM 676 C CA . SER A 1 94 ? 3.944 -11.682 4.751 1.00 68.62 94 SER A CA 1
ATOM 677 C C . SER A 1 94 ? 3.781 -10.564 5.782 1.00 68.62 94 SER A C 1
ATOM 679 O O . SER A 1 94 ? 4.722 -10.191 6.491 1.00 68.62 94 SER A O 1
ATOM 681 N N . ALA A 1 95 ? 2.569 -10.018 5.886 1.00 63.84 95 ALA A N 1
ATOM 682 C CA . ALA A 1 95 ? 2.234 -9.094 6.960 1.00 63.84 95 ALA A CA 1
ATOM 683 C C . ALA A 1 95 ? 2.208 -9.828 8.313 1.00 63.84 95 ALA A C 1
ATOM 685 O O . ALA A 1 95 ? 1.591 -10.885 8.441 1.00 63.84 95 ALA A O 1
ATOM 686 N N . HIS A 1 96 ? 2.760 -9.205 9.359 1.00 56.00 96 HIS A N 1
ATOM 687 C CA . HIS A 1 96 ? 2.754 -9.721 10.741 1.00 56.00 96 HIS A CA 1
ATOM 688 C C . HIS A 1 96 ? 1.344 -10.077 11.276 1.00 56.00 96 HIS A C 1
ATOM 690 O O . HIS A 1 96 ? 1.208 -10.834 12.234 1.00 56.00 96 HIS A O 1
ATOM 696 N N . ASN A 1 97 ? 0.287 -9.539 10.656 1.00 51.69 97 ASN A N 1
ATOM 697 C CA . ASN A 1 97 ? -1.105 -9.704 11.075 1.00 51.69 97 ASN A CA 1
ATOM 698 C C . ASN A 1 97 ? -1.862 -10.823 10.333 1.00 51.69 97 ASN A C 1
ATOM 700 O O . ASN A 1 97 ? -2.967 -11.168 10.756 1.00 51.69 97 ASN A O 1
ATOM 704 N N . ALA A 1 98 ? -1.299 -11.413 9.269 1.00 49.03 98 ALA A N 1
ATOM 705 C CA . ALA A 1 98 ? -1.987 -12.416 8.444 1.00 49.03 98 ALA A CA 1
ATOM 706 C C . ALA A 1 98 ? -2.424 -13.648 9.263 1.00 49.03 98 ALA A C 1
ATOM 708 O O . ALA A 1 98 ? -3.558 -14.112 9.152 1.00 49.03 98 ALA A O 1
ATOM 709 N N . THR A 1 99 ? -1.576 -14.101 10.188 1.00 45.78 99 THR A N 1
ATOM 710 C CA . THR A 1 99 ? -1.864 -15.228 11.092 1.00 45.78 99 THR A CA 1
ATO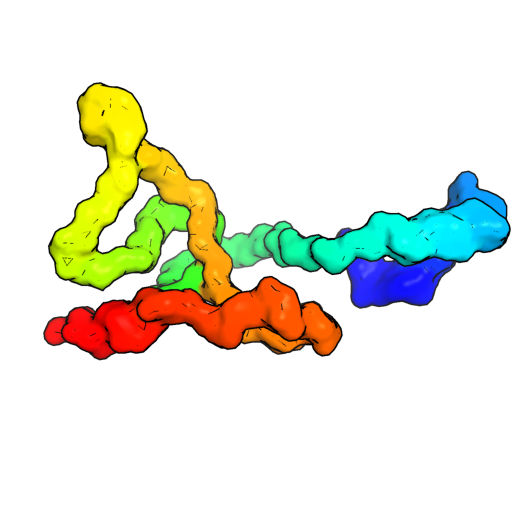M 711 C C . THR A 1 99 ? -2.921 -14.892 12.157 1.00 45.78 99 THR A C 1
ATOM 713 O O . THR A 1 99 ? -3.537 -15.790 12.727 1.00 45.78 99 THR A O 1
ATOM 716 N N . ARG A 1 100 ? -3.174 -13.602 12.431 1.00 50.38 100 ARG A N 1
ATOM 717 C CA . ARG A 1 100 ? -4.107 -13.139 13.478 1.00 50.38 100 ARG A CA 1
ATOM 718 C C . ARG A 1 100 ? -5.515 -12.862 12.951 1.00 50.38 100 ARG A C 1
ATOM 720 O O . ARG A 1 100 ? -6.477 -13.001 13.701 1.00 50.38 100 ARG A O 1
ATOM 727 N N . LEU A 1 101 ? -5.647 -12.517 11.669 1.00 50.69 101 LEU A N 1
ATOM 728 C CA . LEU A 1 101 ? -6.944 -12.300 11.018 1.00 50.69 101 LEU A CA 1
ATOM 729 C C . LEU A 1 101 ? -7.758 -13.601 10.873 1.00 50.69 101 LEU A C 1
ATOM 731 O O . LEU A 1 101 ? -8.983 -13.560 10.908 1.00 50.69 101 LEU A O 1
ATOM 735 N N . GLN A 1 102 ? -7.099 -14.765 10.802 1.00 48.22 102 GLN A N 1
ATOM 736 C CA . GLN A 1 102 ? -7.765 -16.074 10.698 1.00 48.22 102 GLN A CA 1
ATOM 737 C C . GLN A 1 102 ? -8.343 -16.610 12.022 1.00 48.22 102 GLN A C 1
ATOM 739 O O . GLN A 1 102 ? -9.051 -17.614 12.015 1.00 48.22 102 GLN A O 1
ATOM 744 N N . GLN A 1 103 ? -8.075 -15.959 13.160 1.00 44.81 103 GLN A N 1
ATOM 745 C CA . GLN A 1 103 ? -8.542 -16.405 14.483 1.00 44.81 103 GLN A CA 1
ATOM 746 C C . GLN A 1 103 ? -9.849 -15.743 14.943 1.00 44.81 103 GLN A C 1
ATOM 748 O O . GLN A 1 103 ? -10.247 -15.910 16.093 1.00 44.81 103 GLN A O 1
ATOM 753 N N . VAL A 1 104 ? -10.528 -14.991 14.073 1.00 43.59 104 VAL A N 1
ATOM 754 C CA . VAL A 1 104 ? -11.749 -14.260 14.432 1.00 43.59 104 VAL A CA 1
ATOM 755 C C . VAL A 1 104 ? -12.918 -14.736 13.570 1.00 43.59 104 VAL A C 1
ATOM 757 O O . VAL A 1 104 ? -13.296 -14.104 12.585 1.00 43.59 104 VAL A O 1
ATOM 760 N N . ARG A 1 105 ? -13.494 -15.871 13.968 1.00 43.91 105 ARG A N 1
ATOM 761 C CA . ARG A 1 105 ? -14.934 -16.126 13.854 1.00 43.91 105 ARG A CA 1
ATOM 762 C C . ARG A 1 105 ? -15.497 -16.269 15.258 1.00 43.91 105 ARG A C 1
ATOM 764 O O . ARG A 1 105 ? -14.827 -16.940 16.072 1.00 43.91 105 ARG A O 1
#

pLDDT: mean 79.09, std 12.46, range [43.59, 96.38]